Protein AF-A0NKD8-F1 (afdb_monomer_lite)

pLDDT: mean 80.99, std 13.56, range [50.41, 98.0]

Radius of gyration: 32.32 Å; chains: 1; bounding box: 64×64×88 Å

InterPro domains:
  IPR007337 RelB antitoxin/Antitoxin DinJ [PF04221] (34-100)
  IPR007337 RelB antitoxin/Antitoxin DinJ [PTHR38781] (32-82)
  IPR007337 RelB antitoxin/Antitoxin DinJ [TIGR02384] (33-94)
  IPR013321 Arc-type ribbon-helix-helix [G3DSA:1.10.1220.10] (33-113)

Foldseek 3Di:
DPPVVVVVVVVVVVVVVVVVVVVVVVVVVVDDDDDDDDDDPVVQVVQQVVQVVVVHGPVRVVVVQVVCCVVVVHGNDDPDDPCPDPVNVVVVVVVVVCVVVVHPDDDDDDPPPDPPDPDD

Secondary structure (DSSP, 8-state):
--HHHHHHHHHHHHHHHHHHHHHHHHHHHH----------HHHHHHHHHHHHHTT--HHHHHHHHHHHHHHHTS-SS----GGGSHHHHHHHHHHHHHHHTT-S---PPP----------

Sequence (120 aa):
MCISLSKWYTLYAYRVTISNEVRMMSDIDNTKVSISVKTNPADKEQAAAIFDNLGLNLSTAINIFIKKSIAEGGLPFDVKDPFYNEANQAELDRRFKKIANNKGIHSHQLLDDGIAAHDS

Organism: NCBI:txid379360

Structure (mmCIF, N/CA/C/O backbone):
data_AF-A0NKD8-F1
#
_entry.id   AF-A0NKD8-F1
#
loop_
_atom_site.group_PDB
_atom_site.id
_atom_site.type_symbol
_atom_site.label_atom_id
_atom_site.label_alt_id
_atom_site.label_comp_id
_atom_site.label_asym_id
_atom_site.label_entity_id
_atom_site.label_seq_id
_atom_site.pdbx_PDB_ins_code
_atom_site.Cartn_x
_atom_site.Cartn_y
_atom_site.Cartn_z
_atom_site.occupancy
_atom_site.B_iso_or_equiv
_atom_site.auth_seq_id
_atom_site.auth_comp_id
_atom_site.auth_asym_id
_atom_site.auth_atom_id
_atom_site.pdbx_PDB_model_num
ATOM 1 N N . MET A 1 1 ? 48.377 -13.900 40.145 1.00 50.41 1 MET A N 1
ATOM 2 C CA . MET A 1 1 ? 46.923 -14.175 40.129 1.00 50.41 1 MET A CA 1
ATOM 3 C C . MET A 1 1 ? 46.137 -12.903 39.754 1.00 50.41 1 MET A C 1
ATOM 5 O O . MET A 1 1 ? 45.333 -12.451 40.544 1.00 50.41 1 MET A O 1
ATOM 9 N N . CYS A 1 2 ? 46.375 -12.298 38.573 1.00 52.16 2 CYS A N 1
ATOM 10 C CA . CYS A 1 2 ? 45.706 -11.036 38.154 1.00 52.16 2 CYS A CA 1
ATOM 11 C C . CYS A 1 2 ? 45.183 -11.030 36.700 1.00 52.16 2 CYS A C 1
ATOM 13 O O . CYS A 1 2 ? 44.409 -10.158 36.330 1.00 52.16 2 CYS A O 1
ATOM 15 N N . ILE A 1 3 ? 45.555 -12.013 35.871 1.00 52.88 3 ILE A N 1
ATOM 16 C CA . ILE A 1 3 ? 45.194 -12.055 34.437 1.00 52.88 3 ILE A CA 1
ATOM 17 C C . ILE A 1 3 ? 43.736 -12.519 34.229 1.00 52.88 3 ILE A C 1
ATOM 19 O O . ILE A 1 3 ? 43.146 -12.294 33.177 1.00 52.88 3 ILE A O 1
ATOM 23 N N . SER A 1 4 ? 43.137 -13.158 35.242 1.00 61.84 4 SER A N 1
ATOM 24 C CA . SER A 1 4 ? 41.768 -13.682 35.161 1.00 61.84 4 SER A CA 1
ATOM 25 C C . SER A 1 4 ? 40.723 -12.562 35.150 1.00 61.84 4 SER A C 1
ATOM 27 O O . SER A 1 4 ? 39.849 -12.558 34.290 1.00 61.84 4 SER A O 1
ATOM 29 N N . LEU A 1 5 ? 40.857 -11.558 36.029 1.00 59.09 5 LEU A N 1
ATOM 30 C CA . LEU A 1 5 ? 39.882 -10.466 36.134 1.00 59.09 5 LEU A CA 1
ATOM 31 C C . LEU A 1 5 ? 39.913 -9.504 34.939 1.00 59.09 5 LEU A C 1
ATOM 33 O O . LEU A 1 5 ? 38.854 -9.052 34.515 1.00 59.09 5 LEU A O 1
ATOM 37 N N . SER A 1 6 ? 41.086 -9.214 34.363 1.00 69.06 6 SER A N 1
ATOM 38 C CA . SER A 1 6 ? 41.177 -8.319 33.199 1.00 69.06 6 SER A CA 1
ATOM 39 C C . SER A 1 6 ? 40.544 -8.941 31.958 1.00 69.06 6 SER A C 1
ATOM 41 O O . SER A 1 6 ? 39.757 -8.286 31.281 1.00 69.06 6 SER A O 1
ATOM 43 N N . LYS A 1 7 ? 40.798 -10.233 31.707 1.00 73.94 7 LYS A N 1
ATOM 44 C CA . LYS A 1 7 ? 40.132 -10.979 30.631 1.00 73.94 7 LYS A CA 1
ATOM 45 C C . LYS A 1 7 ? 38.623 -11.066 30.854 1.00 73.94 7 LYS A C 1
ATOM 47 O O . LYS A 1 7 ? 37.871 -10.915 29.898 1.00 73.94 7 LYS A O 1
ATOM 52 N N . TRP A 1 8 ? 38.178 -11.252 32.099 1.00 74.00 8 TRP A N 1
ATOM 53 C CA . TRP A 1 8 ? 36.755 -11.249 32.450 1.00 74.00 8 TRP A CA 1
ATOM 54 C C . TRP A 1 8 ? 36.090 -9.898 32.174 1.00 74.00 8 TRP A C 1
ATOM 56 O O . TRP A 1 8 ? 35.021 -9.854 31.573 1.00 74.00 8 TRP A O 1
ATOM 66 N N . TYR A 1 9 ? 36.747 -8.800 32.550 1.00 78.81 9 TYR A N 1
ATOM 67 C CA . TYR A 1 9 ? 36.249 -7.450 32.307 1.00 78.81 9 TYR A CA 1
ATOM 68 C C . TYR A 1 9 ? 36.200 -7.114 30.814 1.00 78.81 9 TYR A C 1
ATOM 70 O O . TYR A 1 9 ? 35.185 -6.614 30.339 1.00 78.81 9 TYR A O 1
ATOM 78 N N . THR A 1 10 ? 37.250 -7.437 30.049 1.00 76.44 10 THR A N 1
ATOM 79 C CA . THR A 1 10 ? 37.256 -7.219 28.596 1.00 76.44 10 THR A CA 1
ATOM 80 C C . THR A 1 10 ? 36.165 -8.038 27.910 1.00 76.44 10 THR A C 1
ATOM 82 O O . THR A 1 10 ? 35.447 -7.499 27.074 1.00 76.44 10 THR A O 1
ATOM 85 N N . LEU A 1 11 ? 35.978 -9.307 28.287 1.00 78.81 11 LEU A N 1
ATOM 86 C CA . LEU A 1 11 ? 34.899 -10.136 27.744 1.00 78.81 11 LEU A CA 1
ATOM 87 C C . LEU A 1 11 ? 33.517 -9.592 28.122 1.00 78.81 11 LEU A C 1
ATOM 89 O O . LEU A 1 11 ? 32.648 -9.525 27.258 1.00 78.81 11 LEU A O 1
ATOM 93 N N . TYR A 1 12 ? 33.311 -9.162 29.369 1.00 82.12 12 TYR A N 1
ATOM 94 C CA . TYR A 1 12 ? 32.058 -8.542 29.803 1.00 82.12 12 TYR A CA 1
ATOM 95 C C . TYR A 1 12 ? 31.769 -7.252 29.029 1.00 82.12 12 TYR A C 1
ATOM 97 O O . TYR A 1 12 ? 30.683 -7.112 28.476 1.00 82.12 12 TYR A O 1
ATOM 105 N N . ALA A 1 13 ? 32.751 -6.356 28.909 1.00 80.50 13 ALA A N 1
ATOM 106 C CA . ALA A 1 13 ? 32.624 -5.120 28.144 1.00 80.50 13 ALA A CA 1
ATOM 107 C C . ALA A 1 13 ? 32.278 -5.398 26.671 1.00 80.50 13 ALA A C 1
ATOM 109 O O . ALA A 1 13 ? 31.333 -4.813 26.154 1.00 80.50 13 ALA A O 1
ATOM 110 N N . TYR A 1 14 ? 32.956 -6.354 26.022 1.00 80.69 14 TYR A N 1
ATOM 111 C CA . TYR A 1 14 ? 32.612 -6.781 24.661 1.00 80.69 14 TYR A CA 1
ATOM 112 C C . TYR A 1 14 ? 31.189 -7.350 24.574 1.00 80.69 14 TYR A C 1
ATOM 114 O O . TYR A 1 14 ? 30.441 -6.973 23.676 1.00 80.69 14 TYR A O 1
ATOM 122 N N . ARG A 1 15 ? 30.765 -8.217 25.507 1.00 83.31 15 ARG A N 1
ATOM 123 C CA . ARG A 1 15 ? 29.391 -8.753 25.508 1.00 83.31 15 ARG A CA 1
ATOM 124 C C . ARG A 1 15 ? 28.343 -7.662 25.713 1.00 83.31 15 ARG A C 1
ATOM 126 O O . ARG A 1 15 ? 27.311 -7.719 25.051 1.00 83.31 15 ARG A O 1
ATOM 133 N N . VAL A 1 16 ? 28.594 -6.689 26.588 1.00 78.19 16 VAL A N 1
ATOM 134 C CA . VAL A 1 16 ? 27.701 -5.543 26.821 1.00 78.19 16 VAL A CA 1
ATOM 135 C C . VAL A 1 16 ? 27.603 -4.669 25.569 1.00 78.19 16 VAL A C 1
ATOM 137 O O . VAL A 1 16 ? 26.495 -4.328 25.169 1.00 78.19 16 VAL A O 1
ATOM 140 N N . THR A 1 17 ? 28.720 -4.376 24.899 1.00 79.25 17 THR A N 1
ATOM 141 C CA . THR A 1 17 ? 28.728 -3.590 23.653 1.00 79.25 17 THR A CA 1
ATOM 142 C C . THR A 1 17 ? 27.948 -4.280 22.538 1.00 79.25 17 THR A C 1
ATOM 144 O O . THR A 1 17 ? 27.052 -3.668 21.967 1.00 79.25 17 THR A O 1
ATOM 147 N N . ILE A 1 18 ? 28.208 -5.567 22.282 1.00 74.94 18 ILE A N 1
ATOM 148 C CA . ILE A 1 18 ? 27.484 -6.331 21.254 1.00 74.94 18 ILE A CA 1
ATOM 149 C C . ILE A 1 18 ? 25.995 -6.449 21.601 1.00 74.94 18 ILE A C 1
ATOM 151 O O . ILE A 1 18 ? 25.145 -6.330 20.726 1.00 74.94 18 ILE A O 1
ATOM 155 N N . SER A 1 19 ? 25.656 -6.637 22.880 1.00 75.56 19 SER A N 1
ATOM 156 C CA . SER A 1 19 ? 24.252 -6.687 23.312 1.00 75.56 19 SER A CA 1
ATOM 157 C C . SER A 1 19 ? 23.543 -5.350 23.092 1.00 75.56 19 SER A C 1
ATOM 159 O O . SER A 1 19 ? 22.397 -5.336 22.650 1.00 75.56 19 SER A O 1
ATOM 161 N N . ASN A 1 20 ? 24.220 -4.229 23.357 1.00 74.81 20 ASN A N 1
ATOM 162 C CA . ASN A 1 20 ? 23.684 -2.899 23.083 1.00 74.81 20 ASN A CA 1
ATOM 163 C C . ASN A 1 20 ? 23.545 -2.642 21.574 1.00 74.81 20 ASN A C 1
ATOM 165 O O . ASN A 1 20 ? 22.525 -2.119 21.151 1.00 74.81 20 ASN A O 1
ATOM 169 N N . GLU A 1 21 ? 24.507 -3.047 20.747 1.00 72.38 21 GLU A N 1
ATOM 170 C CA . GLU A 1 21 ? 24.449 -2.874 19.288 1.00 72.38 21 GLU A CA 1
ATOM 171 C C . GLU A 1 21 ? 23.311 -3.689 18.650 1.00 72.38 21 GLU A C 1
ATOM 173 O O . GLU A 1 21 ? 22.507 -3.155 17.885 1.00 72.38 21 GLU A O 1
ATOM 178 N N . VAL A 1 22 ? 23.167 -4.957 19.047 1.00 71.50 22 VAL A N 1
ATOM 179 C CA . VAL A 1 22 ? 22.059 -5.820 18.605 1.00 71.50 22 VAL A CA 1
ATOM 180 C C . VAL A 1 22 ? 20.706 -5.265 19.065 1.00 71.50 22 VAL A C 1
ATOM 182 O O . VAL A 1 22 ? 19.739 -5.300 18.304 1.00 71.50 22 VAL A O 1
ATOM 185 N N . ARG A 1 23 ? 20.634 -4.692 20.275 1.00 73.94 23 ARG A N 1
ATOM 186 C CA . ARG A 1 23 ? 19.428 -4.022 20.783 1.00 73.94 23 ARG A CA 1
ATOM 187 C C . ARG A 1 23 ? 19.039 -2.820 19.916 1.00 73.94 23 ARG A C 1
ATOM 189 O O . ARG A 1 23 ? 17.888 -2.734 19.496 1.00 73.94 23 ARG A O 1
ATOM 196 N N . MET A 1 24 ? 19.994 -1.951 19.592 1.00 65.19 24 MET A N 1
ATOM 197 C CA . MET A 1 24 ? 19.743 -0.730 18.813 1.00 65.19 24 MET A CA 1
ATOM 198 C C . MET A 1 24 ? 19.290 -1.033 17.374 1.00 65.19 24 MET A C 1
ATOM 200 O O . MET A 1 24 ? 18.462 -0.306 16.832 1.00 65.19 24 MET A O 1
ATOM 204 N N . MET A 1 25 ? 19.768 -2.129 16.772 1.00 63.16 25 MET A N 1
ATOM 205 C CA . MET A 1 25 ? 19.303 -2.589 15.455 1.00 63.16 25 MET A CA 1
ATOM 206 C C . MET A 1 25 ? 17.866 -3.146 15.509 1.00 63.16 25 MET A C 1
ATOM 208 O O . MET A 1 25 ? 17.081 -2.923 14.593 1.00 63.16 25 MET A O 1
ATOM 212 N N . SER A 1 26 ? 17.497 -3.837 16.595 1.00 65.31 26 SER A N 1
ATOM 213 C CA . SER A 1 26 ? 16.165 -4.448 16.753 1.00 65.31 26 SER A CA 1
ATOM 214 C C . SER A 1 26 ? 15.039 -3.446 17.039 1.00 65.31 26 SER A C 1
ATOM 216 O O . SER A 1 26 ? 13.877 -3.710 16.728 1.00 65.31 26 SER A O 1
ATOM 218 N N . ASP A 1 27 ? 15.373 -2.284 17.603 1.00 63.56 27 ASP A N 1
ATOM 219 C CA . ASP A 1 27 ? 14.384 -1.264 17.964 1.00 63.56 27 ASP A CA 1
ATOM 220 C C . ASP A 1 27 ? 13.813 -0.543 16.721 1.00 63.56 27 ASP A C 1
ATOM 222 O O . ASP A 1 27 ? 12.662 -0.094 16.736 1.00 63.56 27 ASP A O 1
ATOM 226 N N . ILE A 1 28 ? 14.565 -0.494 15.612 1.00 63.97 28 ILE A N 1
ATOM 227 C CA . ILE A 1 28 ? 14.112 0.107 14.344 1.00 63.97 28 ILE A CA 1
ATOM 228 C C . ILE A 1 28 ? 12.984 -0.726 13.717 1.00 63.97 28 ILE A C 1
ATOM 230 O O . ILE A 1 28 ? 11.974 -0.163 13.294 1.00 63.97 28 ILE A O 1
ATOM 234 N N . ASP A 1 29 ? 13.093 -2.056 13.743 1.00 65.38 29 ASP A N 1
ATOM 235 C CA . ASP A 1 29 ? 12.097 -2.963 13.149 1.00 65.38 29 ASP A CA 1
ATOM 236 C C . ASP A 1 29 ? 10.775 -3.025 13.933 1.00 65.38 29 ASP A C 1
ATOM 238 O O . ASP A 1 29 ? 9.735 -3.405 13.387 1.00 65.38 29 ASP A O 1
ATOM 242 N N . ASN A 1 30 ? 10.782 -2.632 15.210 1.00 70.50 30 ASN A N 1
ATOM 243 C CA . ASN A 1 30 ? 9.598 -2.674 16.070 1.00 70.50 30 ASN A CA 1
ATOM 244 C C . ASN A 1 30 ? 8.938 -1.299 16.281 1.00 70.50 30 ASN A C 1
ATOM 246 O O . ASN A 1 30 ? 7.860 -1.206 16.880 1.00 70.50 30 ASN A O 1
ATOM 250 N N . THR A 1 31 ? 9.547 -0.222 15.780 1.00 84.00 31 THR A N 1
ATOM 251 C CA . THR A 1 31 ? 8.977 1.121 15.905 1.00 84.00 31 THR A CA 1
ATOM 252 C C . THR A 1 31 ? 7.842 1.301 14.898 1.00 84.00 31 THR A C 1
ATOM 254 O O . THR A 1 31 ? 8.050 1.535 13.709 1.00 84.00 31 THR A O 1
ATOM 257 N N . LYS A 1 32 ? 6.600 1.198 15.380 1.00 84.62 32 LYS A N 1
ATOM 258 C CA . LYS A 1 32 ? 5.401 1.466 14.576 1.00 84.62 32 LYS A CA 1
ATOM 259 C C . LYS A 1 32 ? 5.163 2.968 14.475 1.00 84.62 32 LYS A C 1
ATOM 261 O O . LYS A 1 32 ? 5.052 3.650 15.491 1.00 84.62 32 LYS A O 1
ATOM 266 N N . VAL A 1 33 ? 5.011 3.462 13.252 1.00 91.75 33 VAL A N 1
ATOM 267 C CA . VAL A 1 33 ? 4.646 4.856 12.968 1.00 91.75 33 VAL A CA 1
ATOM 268 C C . VAL A 1 33 ? 3.179 4.918 12.543 1.00 91.75 33 VAL A C 1
ATOM 270 O O . VAL A 1 33 ? 2.701 4.057 11.807 1.00 91.75 33 VAL A O 1
ATOM 273 N N . SER A 1 34 ? 2.453 5.930 13.022 1.00 92.06 34 SER A N 1
ATOM 274 C CA . SER A 1 34 ? 1.069 6.188 12.611 1.00 92.06 34 SER A CA 1
ATOM 275 C C . SER A 1 34 ? 1.037 7.045 11.348 1.00 92.06 34 SER A C 1
ATOM 277 O O . SER A 1 34 ? 1.730 8.058 11.267 1.00 92.06 34 SER A O 1
ATOM 279 N N . ILE A 1 35 ? 0.208 6.657 10.380 1.00 92.56 35 ILE A N 1
ATOM 280 C CA . ILE A 1 35 ? -0.007 7.391 9.130 1.00 92.56 35 ILE A CA 1
ATOM 281 C C . ILE A 1 35 ? -1.474 7.826 9.087 1.00 92.56 35 ILE A C 1
ATOM 283 O O . ILE A 1 35 ? -2.373 7.005 9.263 1.00 92.56 35 ILE A O 1
ATOM 287 N N . SER A 1 36 ? -1.717 9.115 8.840 1.00 93.56 36 SER A N 1
ATOM 288 C CA . SER A 1 36 ? -3.062 9.673 8.663 1.00 93.56 36 SER A CA 1
ATOM 289 C C . SER A 1 36 ? -3.289 10.033 7.199 1.00 93.56 36 SER A C 1
ATOM 291 O O . SER A 1 36 ? -2.531 10.815 6.627 1.00 93.56 36 SER A O 1
ATOM 293 N N . VAL A 1 37 ? -4.333 9.462 6.596 1.00 92.31 37 VAL A N 1
ATOM 294 C CA . VAL A 1 37 ? -4.690 9.661 5.185 1.00 92.31 37 VAL A CA 1
ATOM 295 C C . VAL A 1 37 ? -6.112 10.202 5.105 1.00 92.31 37 VAL A C 1
ATOM 297 O O . VAL A 1 37 ? -7.028 9.657 5.720 1.00 92.31 37 VAL A O 1
ATOM 300 N N . LYS A 1 38 ? -6.303 11.276 4.335 1.00 95.69 38 LYS A N 1
ATOM 301 C CA . LYS A 1 38 ? -7.630 11.820 4.029 1.00 95.69 38 LYS A CA 1
ATOM 302 C C . LYS A 1 38 ? -8.151 11.172 2.752 1.00 95.69 38 LYS A C 1
ATOM 304 O O . LYS A 1 38 ? -7.438 11.128 1.757 1.00 95.69 38 LYS A O 1
ATOM 309 N N . THR A 1 39 ? -9.388 10.696 2.790 1.00 95.06 39 THR A N 1
ATOM 310 C CA . THR A 1 39 ? -10.075 10.087 1.648 1.00 95.06 39 THR A CA 1
ATOM 311 C C . THR A 1 39 ? -11.575 10.367 1.729 1.00 95.06 39 THR A C 1
ATOM 313 O O . THR A 1 39 ? -12.070 10.808 2.772 1.00 95.06 39 THR A O 1
ATOM 316 N N . ASN A 1 40 ? -12.295 10.119 0.640 1.00 98.00 40 ASN A N 1
ATOM 317 C CA . ASN A 1 40 ? -13.749 10.161 0.621 1.00 98.00 40 ASN A CA 1
ATOM 318 C C . ASN A 1 40 ? -14.316 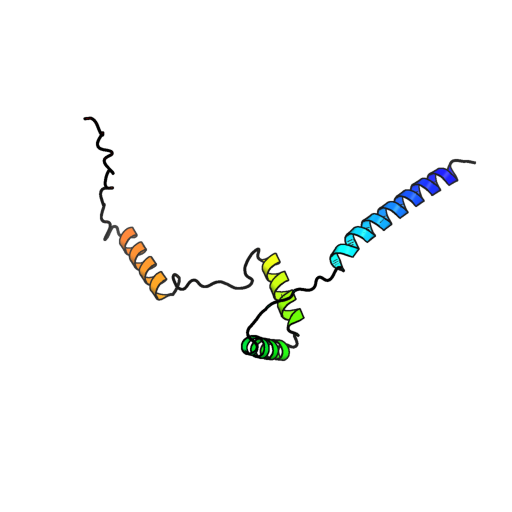9.011 1.485 1.00 98.00 40 ASN A C 1
ATOM 320 O O . ASN A 1 40 ? -13.835 7.878 1.375 1.00 98.00 40 ASN A O 1
ATOM 324 N N . PRO A 1 41 ? -15.331 9.260 2.336 1.00 97.12 41 PRO A N 1
ATOM 325 C CA . PRO A 1 41 ? -16.012 8.203 3.081 1.00 97.12 41 PRO A CA 1
ATOM 326 C C . PRO A 1 41 ? -16.473 7.025 2.213 1.00 97.12 41 PRO A C 1
ATOM 328 O O . PRO A 1 41 ? -16.265 5.879 2.604 1.00 97.12 41 PRO A O 1
ATOM 331 N N . ALA A 1 42 ? -17.009 7.295 1.017 1.00 97.50 42 ALA A N 1
ATOM 332 C CA . ALA A 1 42 ? -17.500 6.249 0.120 1.00 97.50 42 ALA A CA 1
ATOM 333 C C . ALA A 1 42 ? -16.366 5.324 -0.362 1.00 97.50 42 ALA A C 1
ATOM 335 O O . ALA A 1 42 ? -16.492 4.102 -0.312 1.00 97.50 42 ALA A O 1
ATOM 336 N N . ASP A 1 43 ? -15.227 5.900 -0.752 1.00 97.00 43 ASP A N 1
ATOM 337 C CA . ASP A 1 43 ? -14.063 5.140 -1.224 1.00 97.00 43 ASP A CA 1
ATOM 338 C C . ASP A 1 43 ? -13.473 4.280 -0.098 1.00 97.00 43 ASP A C 1
ATOM 340 O O . ASP A 1 43 ? -13.052 3.144 -0.320 1.00 97.00 43 ASP A O 1
ATOM 344 N N . LYS A 1 44 ? -13.477 4.800 1.138 1.00 95.62 44 LYS A N 1
ATOM 345 C CA . LYS A 1 44 ? -13.037 4.052 2.322 1.00 95.62 44 LYS A CA 1
ATOM 346 C C . LYS A 1 44 ? -13.914 2.827 2.570 1.00 95.62 44 LYS A C 1
ATOM 348 O O . LYS A 1 44 ? -13.379 1.757 2.851 1.00 95.62 44 LYS A O 1
ATOM 353 N N . GLU A 1 45 ? -15.233 2.988 2.503 1.00 96.88 45 GLU A N 1
ATOM 354 C CA . GLU A 1 45 ? -16.189 1.895 2.707 1.00 96.88 45 GLU A CA 1
ATOM 355 C C . GLU A 1 45 ? -16.045 0.820 1.627 1.00 96.88 45 GLU A C 1
ATOM 357 O O . GLU A 1 45 ? -15.965 -0.367 1.945 1.00 96.88 45 GLU A O 1
ATOM 362 N N . GLN A 1 46 ? -15.920 1.230 0.363 1.00 97.25 46 GLN A N 1
ATOM 363 C CA . GLN A 1 46 ? -15.706 0.308 -0.754 1.00 97.25 46 GLN A CA 1
ATOM 364 C C . GLN A 1 46 ? -14.394 -0.470 -0.611 1.00 97.25 46 GLN A C 1
ATOM 366 O O . GLN A 1 46 ? -14.381 -1.694 -0.744 1.00 97.25 46 GLN A O 1
ATOM 371 N N . ALA A 1 47 ? -13.295 0.221 -0.298 1.00 95.94 47 ALA A N 1
ATOM 372 C CA . ALA A 1 47 ? -11.998 -0.415 -0.098 1.00 95.94 47 ALA A CA 1
ATOM 373 C C . ALA A 1 47 ? -12.022 -1.400 1.080 1.00 95.94 47 ALA A C 1
ATOM 375 O O . ALA A 1 47 ? -11.530 -2.520 0.948 1.00 95.94 47 ALA A O 1
ATOM 376 N N . ALA A 1 48 ? -12.625 -1.017 2.211 1.00 95.12 48 ALA A N 1
ATOM 377 C CA . ALA A 1 48 ? -12.758 -1.894 3.372 1.00 95.12 48 ALA A CA 1
ATOM 378 C C . ALA A 1 48 ? -13.532 -3.175 3.029 1.00 95.12 48 ALA A C 1
ATOM 380 O O . ALA A 1 48 ? -13.035 -4.261 3.304 1.00 95.12 48 ALA A O 1
ATOM 381 N N . ALA A 1 49 ? -14.667 -3.067 2.331 1.00 96.69 49 ALA A N 1
ATOM 382 C CA . ALA A 1 49 ? -15.454 -4.231 1.924 1.00 96.69 49 ALA A CA 1
ATOM 383 C C . ALA A 1 49 ? -14.668 -5.194 1.014 1.00 96.69 49 ALA A C 1
ATOM 385 O O . ALA A 1 49 ? -14.754 -6.413 1.168 1.00 96.69 49 ALA A O 1
ATOM 386 N N . ILE A 1 50 ? -13.875 -4.663 0.076 1.00 96.94 50 ILE A N 1
ATOM 387 C CA . ILE A 1 50 ? -13.022 -5.482 -0.799 1.00 96.94 50 ILE A CA 1
ATOM 388 C C . ILE A 1 50 ? -11.954 -6.212 0.020 1.00 96.94 50 ILE A C 1
ATOM 390 O O . ILE A 1 50 ? -11.757 -7.411 -0.167 1.00 96.94 50 ILE A O 1
ATOM 394 N N . PHE A 1 51 ? -11.263 -5.513 0.922 1.00 96.00 51 PHE A N 1
ATOM 395 C CA . PHE A 1 51 ? -10.193 -6.115 1.717 1.00 96.00 51 PHE A CA 1
ATOM 396 C C . PHE A 1 51 ? -10.720 -7.112 2.751 1.00 96.00 51 PHE A C 1
ATOM 398 O O . PHE A 1 51 ? -10.117 -8.173 2.917 1.00 96.00 51 PHE A O 1
ATOM 405 N N . ASP A 1 52 ? -11.877 -6.849 3.356 1.00 96.12 52 ASP A N 1
ATOM 406 C CA . ASP A 1 52 ? -12.518 -7.765 4.298 1.00 96.12 52 ASP A CA 1
ATOM 407 C C . ASP A 1 52 ? -12.903 -9.087 3.615 1.00 96.12 52 ASP A C 1
ATOM 409 O O . ASP A 1 52 ? -12.666 -10.159 4.174 1.00 96.12 52 ASP A O 1
ATOM 413 N N . ASN A 1 53 ? -13.380 -9.041 2.363 1.00 95.94 53 ASN A N 1
ATOM 414 C CA . ASN A 1 53 ? -13.629 -10.245 1.555 1.00 95.94 53 ASN A CA 1
ATOM 415 C C . ASN A 1 53 ? -12.352 -11.062 1.284 1.00 95.94 53 ASN A C 1
ATOM 417 O O . ASN A 1 53 ? -12.427 -12.267 1.049 1.00 95.94 53 ASN A O 1
ATOM 421 N N . LEU A 1 54 ? -11.182 -10.420 1.325 1.00 94.06 54 LEU A N 1
ATOM 422 C CA . LEU A 1 54 ? -9.868 -11.059 1.205 1.00 94.06 54 LEU A CA 1
ATOM 423 C C . LEU A 1 54 ? -9.276 -11.463 2.570 1.00 94.06 54 LEU A C 1
ATOM 425 O O . LEU A 1 54 ? -8.165 -11.988 2.620 1.00 94.06 54 LEU A O 1
ATOM 429 N N . GLY A 1 55 ? -9.988 -11.221 3.677 1.00 95.38 55 GLY A N 1
ATOM 430 C CA . GLY A 1 55 ? -9.510 -11.483 5.037 1.00 95.38 55 GLY A CA 1
ATOM 431 C C . GLY A 1 55 ? -8.459 -10.483 5.530 1.00 95.38 55 GLY A C 1
ATOM 432 O O . GLY A 1 55 ? -7.658 -10.809 6.409 1.00 95.38 55 GLY A O 1
ATOM 433 N N . LEU A 1 56 ? -8.426 -9.275 4.962 1.00 96.12 56 LEU A N 1
ATOM 434 C CA . LEU A 1 56 ? -7.465 -8.224 5.282 1.00 96.12 56 LEU A CA 1
ATOM 435 C C . LEU A 1 56 ? -8.181 -7.002 5.851 1.00 96.12 56 LEU A C 1
ATOM 437 O O . LEU A 1 56 ? -9.111 -6.483 5.251 1.00 96.12 56 LEU A O 1
ATOM 441 N N . ASN A 1 57 ? -7.674 -6.459 6.956 1.00 94.38 57 ASN A N 1
ATOM 442 C CA . ASN A 1 57 ? -8.094 -5.125 7.377 1.00 94.38 57 ASN A CA 1
ATOM 443 C C . ASN A 1 57 ? -7.403 -4.042 6.524 1.00 94.38 57 ASN A C 1
ATOM 445 O O . ASN A 1 57 ? -6.324 -4.256 5.958 1.00 94.38 57 ASN A O 1
ATOM 449 N N . LEU A 1 58 ? -8.000 -2.847 6.488 1.00 94.31 58 LEU A N 1
ATOM 450 C CA . LEU A 1 58 ? -7.505 -1.716 5.697 1.00 94.31 58 LEU A CA 1
ATOM 451 C C . LEU A 1 58 ? -6.046 -1.344 6.021 1.00 94.31 58 LEU A C 1
ATOM 453 O O . LEU A 1 58 ? -5.259 -1.072 5.117 1.00 94.31 58 LEU A O 1
ATOM 457 N N . SER A 1 59 ? -5.651 -1.379 7.296 1.00 93.31 59 SER A N 1
ATOM 458 C CA . SER A 1 59 ? -4.277 -1.070 7.714 1.00 93.31 59 SER A CA 1
ATOM 459 C C . SER A 1 59 ? -3.269 -2.097 7.191 1.00 93.31 59 SER A C 1
ATOM 461 O O . SER A 1 59 ? -2.172 -1.734 6.770 1.00 93.31 59 SER A O 1
ATOM 463 N N . THR A 1 60 ? -3.625 -3.381 7.186 1.00 95.62 60 THR A N 1
ATOM 464 C CA . THR A 1 60 ? -2.803 -4.453 6.618 1.00 95.62 60 THR A CA 1
ATOM 465 C C . THR A 1 60 ? -2.656 -4.266 5.112 1.00 95.62 60 THR A C 1
ATOM 467 O O . THR A 1 60 ? -1.536 -4.344 4.611 1.00 95.62 60 THR A O 1
ATOM 470 N N . ALA A 1 61 ? -3.743 -3.948 4.404 1.00 95.19 61 ALA A N 1
ATOM 471 C CA . ALA A 1 61 ? -3.702 -3.676 2.968 1.00 95.19 61 ALA A CA 1
ATOM 472 C C . ALA A 1 61 ? -2.779 -2.487 2.630 1.00 95.19 61 ALA A C 1
ATOM 474 O O . ALA A 1 61 ? -1.926 -2.601 1.750 1.00 95.19 61 ALA A O 1
ATOM 475 N N . ILE A 1 62 ? -2.866 -1.384 3.384 1.00 94.38 62 ILE A N 1
ATOM 476 C CA . ILE A 1 62 ? -1.978 -0.217 3.226 1.00 94.38 62 ILE A CA 1
ATOM 477 C C . ILE A 1 62 ? -0.513 -0.587 3.503 1.00 94.38 62 ILE A C 1
ATOM 479 O O . ILE A 1 62 ? 0.383 -0.187 2.762 1.00 94.38 62 ILE A O 1
ATOM 483 N N . ASN A 1 63 ? -0.244 -1.387 4.535 1.00 93.75 63 ASN A N 1
ATOM 484 C CA . ASN A 1 63 ? 1.119 -1.835 4.824 1.00 93.75 63 ASN A CA 1
ATOM 485 C C . ASN A 1 63 ? 1.688 -2.722 3.706 1.00 93.75 63 ASN A C 1
ATOM 487 O O . ASN A 1 63 ? 2.865 -2.599 3.368 1.00 93.75 63 ASN A O 1
ATOM 491 N N . ILE A 1 64 ? 0.869 -3.599 3.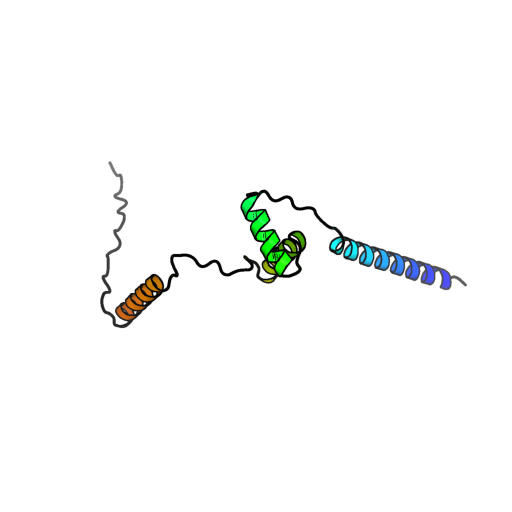118 1.00 95.56 64 ILE A N 1
ATOM 492 C CA . ILE A 1 64 ? 1.264 -4.410 1.957 1.00 95.56 64 ILE A CA 1
ATOM 493 C C . ILE A 1 64 ? 1.590 -3.501 0.771 1.00 95.56 64 ILE A C 1
ATOM 495 O O . ILE A 1 64 ? 2.640 -3.679 0.155 1.00 95.56 64 ILE A O 1
ATOM 499 N N . PHE A 1 65 ? 0.741 -2.506 0.496 1.00 95.19 65 PHE A N 1
ATOM 500 C CA . PHE A 1 65 ? 0.965 -1.518 -0.559 1.00 95.19 65 PHE A CA 1
ATOM 501 C C . PHE A 1 65 ? 2.333 -0.841 -0.410 1.00 95.19 65 PHE A C 1
ATOM 503 O O . PHE A 1 65 ? 3.145 -0.900 -1.327 1.00 95.19 65 PHE A O 1
ATOM 510 N N . ILE A 1 66 ? 2.637 -0.300 0.775 1.00 95.00 66 ILE A N 1
ATOM 511 C CA . ILE A 1 66 ? 3.915 0.375 1.053 1.00 95.00 66 ILE A CA 1
ATOM 512 C C . ILE A 1 66 ? 5.103 -0.572 0.844 1.00 95.00 66 ILE A C 1
ATOM 514 O O . ILE A 1 66 ? 6.077 -0.215 0.182 1.00 95.00 66 ILE A O 1
ATOM 518 N N . LYS A 1 67 ? 5.031 -1.799 1.375 1.00 94.75 67 LYS A N 1
ATOM 519 C CA . LYS A 1 67 ? 6.112 -2.786 1.218 1.00 94.75 67 LYS A CA 1
ATOM 520 C C . LYS A 1 67 ? 6.340 -3.155 -0.242 1.00 94.75 67 LYS A C 1
ATOM 522 O O . LYS A 1 67 ? 7.485 -3.315 -0.659 1.00 94.75 67 LYS A O 1
ATOM 527 N N . LYS A 1 68 ? 5.262 -3.280 -1.014 1.00 96.88 68 LYS A N 1
ATOM 528 C CA . LYS A 1 68 ? 5.345 -3.602 -2.435 1.00 96.88 68 LYS A CA 1
ATOM 529 C C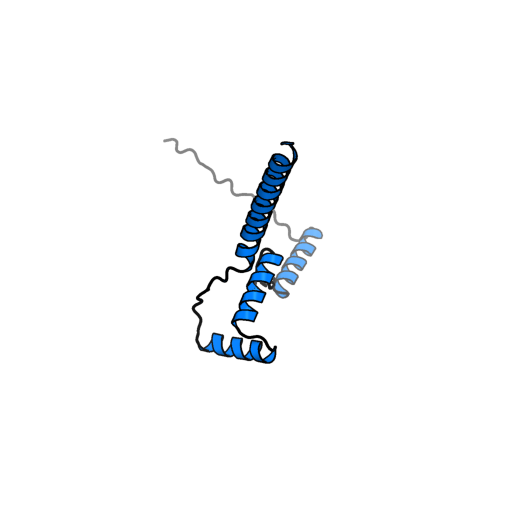 . LYS A 1 68 ? 5.934 -2.441 -3.234 1.00 96.88 68 LYS A C 1
ATOM 531 O O . LYS A 1 68 ? 6.833 -2.687 -4.029 1.00 96.88 68 LYS A O 1
ATOM 536 N N . SER A 1 69 ? 5.541 -1.199 -2.938 1.00 95.94 69 SER A N 1
ATOM 537 C CA . SER A 1 69 ? 6.148 -0.002 -3.537 1.00 95.94 69 SER A CA 1
ATOM 538 C C . SER A 1 69 ? 7.657 0.062 -3.311 1.00 95.94 69 SER A C 1
ATOM 540 O O . SER A 1 69 ? 8.413 0.344 -4.235 1.00 95.94 69 SER A O 1
ATOM 542 N N . ILE A 1 70 ? 8.108 -0.234 -2.086 1.00 95.06 70 ILE A N 1
ATOM 543 C CA . ILE A 1 70 ? 9.538 -0.258 -1.745 1.00 95.06 70 ILE A CA 1
ATOM 544 C C . ILE A 1 70 ? 10.263 -1.353 -2.533 1.00 95.06 70 ILE A C 1
ATOM 546 O O . ILE A 1 70 ? 11.336 -1.105 -3.074 1.00 95.06 70 ILE A O 1
ATOM 550 N N . ALA A 1 71 ? 9.676 -2.549 -2.618 1.00 94.44 71 ALA A N 1
ATOM 551 C CA . ALA A 1 71 ? 10.277 -3.675 -3.328 1.00 94.44 71 ALA A CA 1
ATOM 552 C C . ALA A 1 71 ? 10.420 -3.426 -4.839 1.00 94.44 71 ALA A C 1
ATOM 554 O O . ALA A 1 71 ? 11.365 -3.916 -5.449 1.00 94.44 71 ALA A O 1
ATOM 555 N N . GLU A 1 72 ? 9.493 -2.676 -5.436 1.00 93.88 72 GLU A N 1
ATOM 556 C CA . GLU A 1 72 ? 9.507 -2.342 -6.866 1.00 93.88 72 GLU A CA 1
ATOM 557 C C . GLU A 1 72 ? 10.232 -1.026 -7.177 1.00 93.88 72 GLU A C 1
ATOM 559 O O . GLU A 1 72 ? 10.495 -0.731 -8.339 1.00 93.88 72 GLU A O 1
ATOM 564 N N . GLY A 1 73 ? 10.568 -0.230 -6.156 1.00 92.50 73 GLY A N 1
ATOM 565 C CA . GLY A 1 73 ? 11.134 1.107 -6.338 1.00 92.50 73 GLY A CA 1
ATOM 566 C C . GLY A 1 73 ? 10.160 2.092 -6.997 1.00 92.50 73 GLY A C 1
ATOM 567 O O . GLY A 1 73 ? 10.599 3.039 -7.646 1.00 92.50 73 GLY A O 1
ATOM 568 N N . GLY A 1 74 ? 8.848 1.873 -6.860 1.00 90.69 74 GLY A N 1
ATOM 569 C CA . GLY A 1 74 ? 7.822 2.598 -7.611 1.00 90.69 74 GLY A CA 1
ATOM 570 C C . GLY A 1 74 ? 6.392 2.340 -7.131 1.00 90.69 74 GLY A C 1
ATOM 571 O O . GLY A 1 74 ? 6.155 1.960 -5.984 1.00 90.69 74 GLY A O 1
ATOM 572 N N . LEU A 1 75 ? 5.410 2.590 -8.000 1.00 91.94 75 LEU A N 1
ATOM 573 C CA . LEU A 1 75 ? 4.012 2.249 -7.724 1.00 91.94 75 LEU A CA 1
ATOM 574 C C . LEU A 1 75 ? 3.815 0.731 -7.828 1.00 91.94 75 LEU A C 1
ATOM 576 O O . LEU A 1 75 ? 4.298 0.147 -8.789 1.00 91.94 75 LEU A O 1
ATOM 580 N N . PRO A 1 76 ? 3.070 0.098 -6.901 1.00 89.88 76 PRO A N 1
ATOM 581 C CA . PRO A 1 76 ? 2.921 -1.356 -6.831 1.00 89.88 76 PRO A CA 1
ATOM 582 C C . PRO A 1 76 ? 1.865 -1.889 -7.816 1.00 89.88 76 PRO A C 1
ATOM 584 O O . PRO A 1 76 ? 1.173 -2.872 -7.545 1.00 89.88 76 PRO A O 1
ATOM 587 N N . PHE A 1 77 ? 1.666 -1.166 -8.914 1.00 89.06 77 PHE A N 1
ATOM 588 C CA . PHE A 1 77 ? 0.780 -1.486 -10.019 1.00 89.06 77 PHE A CA 1
ATOM 589 C C . PHE A 1 77 ? 1.252 -0.738 -11.268 1.00 89.06 77 PHE A C 1
ATOM 591 O O . PHE A 1 77 ? 1.768 0.379 -11.181 1.00 89.06 77 PHE A O 1
ATOM 598 N N . ASP A 1 78 ? 1.014 -1.328 -12.438 1.00 83.00 78 ASP A N 1
ATOM 599 C CA . ASP A 1 78 ? 1.330 -0.692 -13.713 1.00 83.00 78 ASP A CA 1
ATOM 600 C C . ASP A 1 78 ? 0.434 0.528 -13.942 1.00 83.00 78 ASP A C 1
ATOM 602 O O . ASP A 1 78 ? -0.785 0.417 -14.117 1.00 83.00 78 ASP A O 1
ATOM 606 N N . VAL A 1 79 ? 1.043 1.711 -13.987 1.00 77.38 79 VAL A N 1
ATOM 607 C CA . VAL A 1 79 ? 0.347 2.933 -14.392 1.00 77.38 79 VAL A CA 1
ATOM 608 C C . VAL A 1 79 ? 0.221 2.917 -15.910 1.00 77.38 79 VAL A C 1
ATOM 610 O O . VAL A 1 79 ? 1.137 3.301 -16.633 1.00 77.38 79 VAL A O 1
ATOM 613 N N . LYS A 1 80 ? -0.919 2.441 -16.414 1.00 69.25 80 LYS A N 1
ATOM 614 C CA . LYS A 1 80 ? -1.230 2.519 -17.844 1.00 69.25 80 LYS A CA 1
ATOM 615 C C . LYS A 1 80 ? -1.548 3.968 -18.205 1.00 69.25 80 LYS A C 1
ATOM 617 O O . LYS A 1 80 ? -2.619 4.470 -17.872 1.00 69.25 80 LYS A O 1
ATOM 622 N N . ASP A 1 81 ? -0.623 4.633 -18.883 1.00 71.94 81 ASP A N 1
ATOM 623 C CA . ASP A 1 81 ? -0.873 5.944 -19.478 1.00 71.94 81 ASP A CA 1
ATOM 624 C C . ASP A 1 81 ? -1.859 5.782 -20.661 1.00 71.94 81 ASP A C 1
ATOM 626 O O . ASP A 1 81 ? -1.627 4.936 -21.535 1.00 71.94 81 ASP A O 1
ATOM 630 N N . PRO A 1 82 ? -2.964 6.560 -20.713 1.00 69.38 82 PRO A N 1
ATOM 631 C CA . PRO A 1 82 ? -3.919 6.550 -21.822 1.00 69.38 82 PRO A CA 1
ATOM 632 C C . PRO A 1 82 ? -3.283 6.701 -23.211 1.00 69.38 82 PRO A C 1
ATOM 634 O O . PRO A 1 82 ? -3.860 6.233 -24.196 1.00 69.38 82 PRO A O 1
ATOM 637 N N . PHE A 1 83 ? -2.105 7.326 -23.307 1.00 70.94 83 PHE A N 1
ATOM 638 C CA . PHE A 1 83 ? -1.324 7.434 -24.535 1.00 70.94 83 PHE A CA 1
ATOM 639 C C . PHE A 1 83 ? -0.927 6.066 -25.105 1.00 70.94 83 PHE A C 1
ATOM 641 O O . PHE A 1 83 ? -0.932 5.898 -26.323 1.00 70.94 83 PHE A O 1
ATOM 648 N N . TYR A 1 84 ? -0.659 5.071 -24.255 1.00 67.25 84 TYR A N 1
ATOM 649 C CA . TYR A 1 84 ? -0.234 3.722 -24.651 1.00 67.25 84 TYR A CA 1
ATOM 650 C C . TYR A 1 84 ? -1.404 2.743 -24.818 1.00 67.25 84 TYR A C 1
ATOM 652 O O . TYR A 1 84 ? -1.244 1.533 -24.668 1.00 67.25 84 TYR A O 1
ATOM 660 N N . ASN A 1 85 ? -2.596 3.248 -25.146 1.00 81.00 85 ASN A N 1
ATOM 661 C CA . ASN A 1 85 ? -3.712 2.388 -25.528 1.00 81.00 85 ASN A CA 1
ATOM 662 C C . ASN A 1 85 ? -3.418 1.628 -26.839 1.00 81.00 85 ASN A C 1
ATOM 664 O O . ASN A 1 85 ? -2.593 2.046 -27.653 1.00 81.00 85 ASN A O 1
ATOM 668 N N . GLU A 1 86 ? -4.123 0.516 -27.052 1.00 82.00 86 GLU A N 1
ATOM 669 C CA . GLU A 1 86 ? -3.902 -0.385 -28.191 1.00 82.00 86 GLU A CA 1
ATOM 670 C C . GLU A 1 86 ? -4.017 0.325 -29.550 1.00 82.00 86 GLU A C 1
ATOM 672 O O . GLU A 1 86 ? -3.204 0.089 -30.440 1.00 82.00 86 GLU A O 1
ATOM 677 N N . ALA A 1 87 ? -4.966 1.254 -29.698 1.00 83.88 87 ALA A N 1
ATOM 678 C CA . ALA A 1 87 ? -5.161 1.999 -30.941 1.00 83.88 87 ALA A CA 1
ATOM 679 C C . ALA A 1 87 ? -3.991 2.951 -31.244 1.00 83.88 87 ALA A C 1
ATOM 681 O O . ALA A 1 87 ? -3.516 3.015 -32.380 1.00 83.88 87 ALA A O 1
ATOM 682 N N . ASN A 1 88 ? -3.492 3.661 -30.230 1.00 84.62 88 ASN A N 1
ATOM 683 C CA . ASN A 1 88 ? -2.339 4.546 -30.358 1.00 84.62 88 ASN A CA 1
ATOM 684 C C . ASN A 1 88 ? -1.058 3.756 -30.640 1.00 84.62 88 ASN A C 1
ATOM 686 O O . ASN A 1 88 ? -0.287 4.150 -31.513 1.00 84.62 88 ASN A O 1
ATOM 690 N N 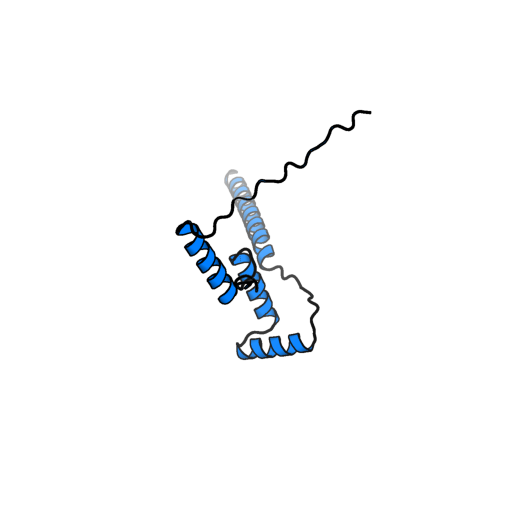. GLN A 1 89 ? -0.846 2.628 -29.953 1.00 86.69 89 GLN A N 1
ATOM 691 C CA . GLN A 1 89 ? 0.290 1.741 -30.223 1.00 86.69 89 GLN A CA 1
ATOM 692 C C . GLN A 1 89 ? 0.230 1.177 -31.648 1.00 86.69 89 GLN A C 1
ATOM 694 O O . GLN A 1 89 ? 1.222 1.232 -32.372 1.00 86.69 89 GLN A O 1
ATOM 699 N N . ALA A 1 90 ? -0.950 0.753 -32.110 1.00 88.94 90 ALA A N 1
ATOM 700 C CA . ALA A 1 90 ? -1.139 0.282 -33.479 1.00 88.94 90 ALA A CA 1
ATOM 701 C C . ALA A 1 90 ? -0.829 1.366 -34.530 1.00 88.94 90 ALA A C 1
ATOM 703 O O . ALA A 1 90 ? -0.259 1.067 -35.584 1.00 88.94 90 ALA A O 1
ATOM 704 N N . GLU A 1 91 ? -1.170 2.631 -34.264 1.00 88.12 91 GLU A N 1
ATOM 705 C CA . GLU A 1 91 ? -0.828 3.744 -35.156 1.00 88.12 91 GLU A CA 1
ATOM 706 C C . GLU A 1 91 ? 0.676 4.061 -35.131 1.00 88.12 91 GLU A C 1
ATOM 708 O O . GLU A 1 91 ? 1.258 4.293 -36.195 1.00 88.12 91 GLU A O 1
ATOM 713 N N . LEU A 1 92 ? 1.331 4.017 -33.964 1.00 87.88 92 LEU A N 1
ATOM 714 C CA . LEU A 1 92 ? 2.790 4.144 -33.873 1.00 87.88 92 LEU A CA 1
ATOM 715 C C . LEU A 1 92 ? 3.483 3.037 -34.676 1.00 87.88 92 LEU A C 1
ATOM 717 O O . LEU A 1 92 ? 4.308 3.339 -35.539 1.00 87.88 92 LEU A O 1
ATOM 721 N N . ASP A 1 93 ? 3.079 1.780 -34.499 1.00 89.75 93 ASP A N 1
ATOM 722 C CA . ASP A 1 93 ? 3.611 0.635 -35.245 1.00 89.75 93 ASP A CA 1
ATOM 723 C C . ASP A 1 93 ? 3.390 0.769 -36.752 1.00 89.75 93 ASP A C 1
ATOM 725 O O . ASP A 1 93 ? 4.276 0.471 -37.563 1.00 89.75 93 ASP A O 1
ATOM 729 N N . ARG A 1 94 ? 2.212 1.253 -37.161 1.00 89.00 94 ARG A N 1
ATOM 730 C CA . ARG A 1 94 ? 1.921 1.545 -38.567 1.00 89.00 94 ARG A CA 1
ATOM 731 C C . ARG A 1 94 ? 2.883 2.594 -39.118 1.00 89.00 94 ARG A C 1
ATOM 733 O O . ARG A 1 94 ? 3.370 2.433 -40.240 1.00 89.00 94 ARG A O 1
ATOM 740 N N . ARG A 1 95 ? 3.148 3.667 -38.368 1.00 84.81 95 ARG A N 1
ATOM 741 C CA . ARG A 1 95 ? 4.083 4.729 -38.769 1.00 84.81 95 ARG A CA 1
ATOM 742 C C . ARG A 1 95 ? 5.515 4.214 -38.830 1.00 84.81 95 ARG A C 1
ATOM 744 O O . ARG A 1 95 ? 6.165 4.435 -39.849 1.00 84.81 95 ARG A O 1
ATOM 751 N N . PHE A 1 96 ? 5.967 3.448 -37.839 1.00 86.12 96 PHE A N 1
ATOM 752 C CA . PHE A 1 96 ? 7.284 2.809 -37.860 1.00 86.12 96 PHE A CA 1
ATOM 753 C C . PHE A 1 96 ? 7.452 1.892 -39.074 1.00 86.12 96 PHE A C 1
ATOM 755 O O . PHE A 1 96 ? 8.447 2.008 -39.785 1.00 86.12 96 PHE A O 1
ATOM 762 N N . LYS A 1 97 ? 6.455 1.059 -39.403 1.00 87.50 97 LYS A N 1
ATOM 763 C CA . LYS A 1 97 ? 6.478 0.221 -40.618 1.00 87.50 97 LYS A CA 1
ATOM 764 C C . LYS A 1 97 ? 6.529 1.046 -41.902 1.00 87.50 97 LYS A C 1
ATOM 766 O O . LYS A 1 97 ? 7.187 0.646 -42.859 1.00 87.50 97 LYS A O 1
ATOM 771 N N . LYS A 1 98 ? 5.837 2.185 -41.966 1.00 84.12 98 LYS A N 1
ATOM 772 C CA . LYS A 1 98 ? 5.894 3.081 -43.133 1.00 84.12 98 LYS A CA 1
ATOM 773 C C . LYS A 1 98 ? 7.283 3.703 -43.295 1.00 84.12 98 LYS A C 1
ATOM 775 O O . LYS A 1 98 ? 7.844 3.623 -44.386 1.00 84.12 98 LYS A O 1
ATOM 780 N N . ILE A 1 99 ? 7.850 4.220 -42.205 1.00 82.06 99 ILE A N 1
ATOM 781 C CA . ILE A 1 99 ? 9.196 4.807 -42.168 1.00 82.06 99 ILE A CA 1
ATOM 782 C C . ILE A 1 99 ? 10.260 3.759 -42.514 1.00 82.06 99 ILE A C 1
ATOM 784 O O . ILE A 1 99 ? 11.111 4.030 -43.351 1.00 82.06 99 ILE A O 1
ATOM 788 N N . ALA A 1 100 ? 10.178 2.547 -41.957 1.00 79.12 100 ALA A N 1
ATOM 789 C CA . ALA A 1 100 ? 11.104 1.451 -42.264 1.00 79.12 100 ALA A CA 1
ATOM 790 C C . ALA A 1 100 ? 11.071 1.049 -43.748 1.00 79.12 100 ALA A C 1
ATOM 792 O O . ALA A 1 100 ? 12.091 0.691 -44.325 1.00 79.12 100 ALA A O 1
ATOM 793 N N . ASN A 1 101 ? 9.906 1.167 -44.388 1.00 81.75 101 ASN A N 1
ATOM 794 C CA . ASN A 1 101 ? 9.750 0.967 -45.828 1.00 81.75 101 ASN A CA 1
ATOM 795 C C . ASN A 1 101 ? 10.100 2.220 -46.657 1.00 81.75 101 ASN A C 1
ATOM 797 O O . ASN A 1 101 ? 9.765 2.278 -47.840 1.00 81.75 101 ASN A O 1
ATOM 801 N N . ASN A 1 102 ? 10.732 3.227 -46.044 1.00 72.75 102 ASN A N 1
ATOM 802 C CA . ASN A 1 102 ? 11.107 4.515 -46.632 1.00 72.75 102 ASN A CA 1
ATOM 803 C C . ASN A 1 102 ? 9.930 5.285 -47.269 1.00 72.75 102 ASN A C 1
ATOM 805 O O . ASN A 1 102 ? 10.115 6.121 -48.153 1.00 72.75 102 ASN A O 1
ATOM 809 N N . LYS A 1 103 ? 8.693 5.000 -46.837 1.00 65.75 103 LYS A N 1
ATOM 810 C CA . LYS A 1 10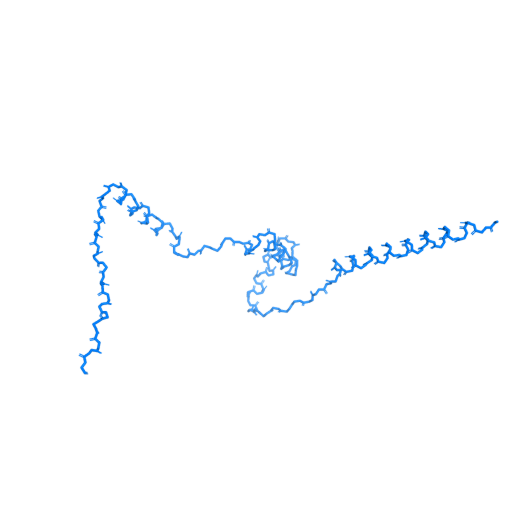3 ? 7.463 5.634 -47.327 1.00 65.75 103 LYS A CA 1
ATOM 811 C C . LYS A 1 103 ? 6.967 6.646 -46.296 1.00 65.75 103 LYS A C 1
ATOM 813 O O . LYS A 1 103 ? 6.631 6.273 -45.177 1.00 65.75 103 LYS A O 1
ATOM 818 N N . GLY A 1 104 ? 6.850 7.914 -46.692 1.00 63.16 104 GLY A N 1
ATOM 819 C CA . GLY A 1 104 ? 6.278 8.976 -45.850 1.00 63.16 104 GLY A CA 1
ATOM 820 C C . GLY A 1 104 ? 7.279 9.725 -44.965 1.00 63.16 104 GLY A C 1
ATOM 821 O O . GLY A 1 104 ? 6.873 10.308 -43.964 1.00 63.16 104 GLY A O 1
ATOM 822 N N . ILE A 1 105 ? 8.568 9.718 -45.319 1.00 67.88 105 ILE A N 1
ATOM 823 C CA . ILE A 1 105 ? 9.570 10.599 -44.708 1.00 67.88 105 ILE A CA 1
ATOM 824 C C . ILE A 1 105 ? 9.543 11.934 -45.458 1.00 67.88 105 ILE A C 1
ATOM 826 O O . ILE A 1 105 ? 9.859 11.986 -46.645 1.00 67.88 105 ILE A O 1
ATOM 830 N N . HIS A 1 106 ? 9.164 13.007 -44.767 1.00 69.06 106 HIS A N 1
ATOM 831 C CA . HIS A 1 106 ? 9.272 14.375 -45.268 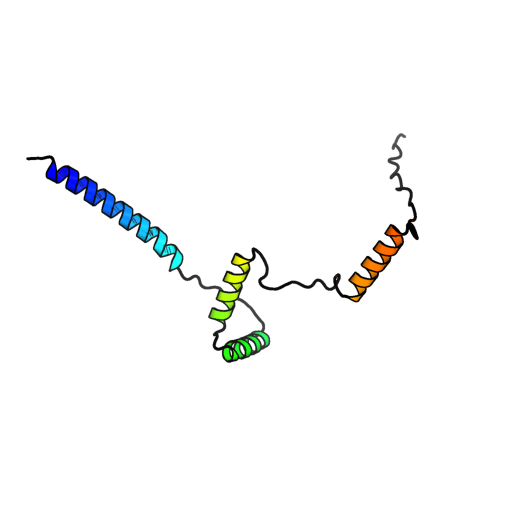1.00 69.06 106 HIS A CA 1
ATOM 832 C C . HIS A 1 106 ? 10.401 15.072 -44.508 1.00 69.06 106 HIS A C 1
ATOM 834 O O . HIS A 1 106 ? 10.351 15.177 -43.284 1.00 69.06 106 HIS A O 1
ATOM 840 N N . SER A 1 107 ? 11.435 15.516 -45.221 1.00 68.00 107 SER A N 1
ATOM 841 C CA . SER A 1 107 ? 12.463 16.374 -44.634 1.00 68.00 107 SER A CA 1
ATOM 842 C C . SER A 1 107 ? 11.877 17.774 -44.481 1.00 68.00 107 SER A C 1
ATOM 844 O O . SER A 1 107 ? 11.542 18.419 -45.473 1.00 68.00 107 SER A O 1
ATOM 846 N N . HIS A 1 108 ? 11.722 18.226 -43.240 1.00 67.50 108 HIS A N 1
ATOM 847 C CA . HIS A 1 108 ? 11.547 19.643 -42.957 1.00 67.50 108 HIS A CA 1
ATOM 848 C C . HIS A 1 108 ? 12.928 20.262 -42.770 1.00 67.50 108 HIS A C 1
ATOM 850 O O . HIS A 1 108 ? 13.736 19.757 -41.990 1.00 67.50 108 HIS A O 1
ATOM 856 N N . GLN A 1 109 ? 13.199 21.349 -43.493 1.00 69.44 109 GLN A N 1
ATOM 857 C CA . GLN A 1 109 ? 14.328 22.211 -43.169 1.00 69.44 109 GLN A CA 1
ATOM 858 C C . GLN A 1 109 ? 14.066 22.807 -41.785 1.00 69.44 109 GLN A C 1
ATOM 860 O O . GLN A 1 109 ? 12.979 23.334 -41.537 1.00 69.44 109 GLN A O 1
ATOM 865 N N . LEU A 1 110 ? 15.036 22.672 -40.881 1.00 77.25 110 LEU A N 1
ATOM 866 C CA . LEU A 1 110 ? 15.001 23.391 -39.614 1.00 77.25 110 LEU A CA 1
ATOM 867 C C . LEU A 1 110 ? 14.949 24.883 -39.952 1.00 77.25 110 LEU A C 1
ATOM 869 O O . LEU A 1 110 ? 15.721 25.345 -40.792 1.00 77.25 110 LEU A O 1
ATOM 873 N N . LEU A 1 111 ? 13.997 25.605 -39.365 1.00 74.88 111 LEU A N 1
ATOM 874 C CA . LEU A 1 111 ? 13.990 27.056 -39.468 1.00 74.88 111 LEU A CA 1
ATOM 875 C C . LEU A 1 111 ? 15.222 27.534 -38.708 1.00 74.88 111 LEU A C 1
ATOM 877 O O . LEU A 1 111 ? 15.285 27.352 -37.498 1.00 74.88 111 LEU A O 1
ATOM 881 N N . ASP A 1 112 ? 16.198 28.060 -39.443 1.00 71.94 112 ASP A N 1
ATOM 882 C CA . ASP A 1 112 ? 17.310 28.809 -38.874 1.00 71.94 112 ASP A CA 1
ATOM 883 C C . ASP A 1 112 ? 16.681 30.053 -38.246 1.00 71.94 112 ASP A C 1
ATOM 885 O O . ASP A 1 112 ? 16.174 30.937 -38.945 1.00 71.94 112 ASP A O 1
ATOM 889 N N . ASP A 1 113 ? 16.570 30.051 -36.923 1.00 65.94 113 ASP A N 1
ATOM 890 C CA . ASP A 1 113 ? 16.156 31.176 -36.105 1.00 65.94 113 ASP A CA 1
ATOM 891 C C . ASP A 1 113 ? 17.223 32.259 -36.240 1.00 65.94 113 ASP A C 1
ATOM 893 O O . ASP A 1 113 ? 18.099 32.439 -35.399 1.00 65.94 113 ASP A O 1
ATOM 897 N N . GLY A 1 114 ? 17.148 32.956 -37.377 1.00 57.47 114 GLY A N 1
ATOM 898 C CA . GLY A 1 114 ? 18.014 34.048 -37.752 1.00 57.47 114 GLY A CA 1
ATOM 899 C C . GLY A 1 114 ? 18.020 35.090 -36.650 1.00 57.47 114 GLY A C 1
ATOM 900 O O . GLY A 1 114 ? 17.155 35.964 -36.591 1.00 57.47 114 GLY A O 1
ATOM 901 N N . ILE A 1 115 ? 19.046 35.017 -35.806 1.00 59.69 115 ILE A N 1
ATOM 902 C CA . ILE A 1 115 ? 19.566 36.141 -35.045 1.00 59.69 115 ILE A CA 1
ATOM 903 C C . ILE A 1 115 ? 20.105 37.110 -36.102 1.00 59.69 115 ILE A C 1
ATOM 905 O O . ILE A 1 115 ? 21.289 37.136 -36.431 1.00 59.69 115 ILE A O 1
ATOM 909 N N . ALA A 1 116 ? 19.192 37.862 -36.717 1.00 56.47 116 ALA A N 1
ATOM 910 C CA . ALA A 1 116 ? 19.538 39.028 -37.496 1.00 56.47 116 ALA A CA 1
ATOM 911 C C . ALA A 1 116 ? 20.143 40.027 -36.512 1.00 56.47 116 ALA A C 1
ATOM 913 O O . ALA A 1 116 ? 19.486 40.484 -35.575 1.00 56.47 116 ALA A O 1
ATOM 914 N N . ALA A 1 117 ? 21.431 40.284 -36.711 1.00 55.12 117 ALA A N 1
ATOM 915 C CA . ALA A 1 117 ? 22.199 41.301 -36.029 1.00 55.12 117 ALA A CA 1
ATOM 916 C C . ALA A 1 117 ? 21.391 42.603 -35.921 1.00 55.12 117 ALA A C 1
ATOM 918 O O . ALA A 1 117 ? 21.012 43.204 -36.926 1.00 55.12 117 ALA A O 1
ATOM 919 N N . HIS A 1 118 ? 21.141 43.026 -34.685 1.00 53.91 118 HIS A N 1
ATOM 920 C CA . HIS A 1 118 ? 20.709 44.377 -34.368 1.00 53.91 118 HIS A CA 1
ATOM 921 C C . HIS A 1 118 ? 21.936 45.291 -34.494 1.00 53.91 118 HIS A C 1
ATOM 923 O O . HIS A 1 118 ? 22.588 45.597 -33.499 1.00 53.91 118 HIS A O 1
ATOM 929 N N . ASP A 1 119 ? 22.283 45.672 -35.724 1.00 53.25 119 ASP A N 1
ATOM 930 C CA . ASP A 1 119 ? 23.176 46.801 -35.993 1.00 53.25 119 ASP A CA 1
ATOM 931 C C . ASP A 1 119 ? 22.393 47.887 -36.727 1.00 53.25 119 ASP A C 1
ATOM 933 O O . ASP A 1 119 ? 22.098 47.757 -37.918 1.00 53.25 119 ASP A O 1
ATOM 937 N N . SER A 1 120 ? 21.982 48.901 -35.964 1.00 50.41 120 SER A N 1
ATOM 938 C CA . SER A 1 120 ? 21.823 50.322 -36.320 1.00 50.41 120 SER A CA 1
ATOM 939 C C . SER A 1 120 ? 21.303 51.079 -35.099 1.00 50.41 120 SER A C 1
ATOM 941 O O . SER A 1 120 ? 20.276 50.638 -34.531 1.00 50.41 120 SER A O 1
#